Protein AF-A0A6I8V9C7-F1 (afdb_monomer_lite)

Radius of gyration: 39.11 Å; chains: 1; bounding box: 125×96×39 Å

InterPro domains:
  IPR031934 Protein of unknown function DUF4769 [PF15992] (53-134)

Secondary structure (DSSP, 8-state):
---------------------------------------S-TTSS-HHHHHHHHTT-HHHHTTTT-SSPPPHHHHHHHHHHHHHHHHHTT----HHHHHHHHHHHHHH-TT--GGGTEETTEEHHHHHHHHHHHHHHHHHHHHHHHHT------------------------PPPP-----

Sequence (181 aa):
MPMGCRPIQAHTPSFAPSSVFGAIMAAPSSNHYSAVSEVNQPFATNTAAVILREVGATAVLKRVGRPEPLTPNLRRIAINTIADYFVMKKIPLSISKSRNLDRELLSLFPGDQESNYKVSDRSRMYVRYNNRKRLEKHHANVRRKLIWTPTTNEPFSPKTSVASWSQTLPVEFDDVPDNME

Structure (mmCIF, N/CA/C/O backbone):
data_AF-A0A6I8V9C7-F1
#
_entry.id   AF-A0A6I8V9C7-F1
#
loop_
_atom_site.group_PDB
_atom_site.id
_atom_site.type_symbol
_atom_site.label_atom_id
_atom_site.label_alt_id
_atom_site.label_comp_id
_atom_site.label_asym_id
_atom_site.label_entity_id
_atom_site.label_seq_id
_atom_site.pdbx_PDB_ins_code
_atom_site.Cartn_x
_atom_site.Cartn_y
_atom_site.Cartn_z
_atom_site.occupancy
_atom_site.B_iso_or_equiv
_atom_site.auth_seq_id
_atom_site.auth_comp_id
_atom_site.auth_asym_id
_atom_site.auth_atom_id
_atom_site.pdbx_PDB_model_num
ATOM 1 N N . MET A 1 1 ? -69.691 38.210 -19.549 1.00 31.86 1 MET A N 1
ATOM 2 C CA . MET A 1 1 ? -70.982 37.578 -19.197 1.00 31.86 1 MET A CA 1
ATOM 3 C C . MET A 1 1 ? -71.154 36.297 -20.016 1.00 31.86 1 MET A C 1
ATOM 5 O O . MET A 1 1 ? -70.495 36.192 -21.042 1.00 31.86 1 MET A O 1
ATOM 9 N N . PRO A 1 2 ? -71.884 35.302 -19.487 1.00 53.59 2 PRO A N 1
ATOM 10 C CA . PRO A 1 2 ? -71.517 33.877 -19.460 1.00 53.59 2 PRO A CA 1
ATOM 11 C C . PRO A 1 2 ? -72.316 33.014 -20.449 1.00 53.59 2 PRO A C 1
ATOM 13 O O . PRO A 1 2 ? -73.344 33.473 -20.914 1.00 53.59 2 PRO A O 1
ATOM 16 N N . MET A 1 3 ? -71.888 31.766 -20.677 1.00 47.00 3 MET A N 1
ATOM 17 C CA . MET A 1 3 ? -72.694 30.544 -20.915 1.00 47.00 3 MET A CA 1
ATOM 18 C C . MET A 1 3 ? -71.697 29.364 -20.858 1.00 47.00 3 MET A C 1
ATOM 20 O O . MET A 1 3 ? -70.638 29.464 -21.459 1.00 47.00 3 MET A O 1
ATOM 24 N N . GLY A 1 4 ? -71.853 28.231 -20.176 1.00 47.47 4 GLY A N 1
ATOM 25 C CA . GLY A 1 4 ? -72.977 27.614 -19.485 1.00 47.47 4 GLY A CA 1
ATOM 26 C C . GLY A 1 4 ? -72.893 26.092 -19.712 1.00 47.47 4 GLY A C 1
ATOM 27 O O . GLY A 1 4 ? -72.973 25.669 -20.853 1.00 47.47 4 GLY A O 1
ATOM 28 N N . CYS A 1 5 ? -72.666 25.328 -18.628 1.00 43.72 5 CYS A N 1
ATOM 29 C CA . CYS A 1 5 ? -73.264 24.028 -18.231 1.00 43.72 5 CYS A CA 1
ATOM 30 C C . CYS A 1 5 ? -73.637 22.964 -19.300 1.00 43.72 5 CYS A C 1
ATOM 32 O O . CYS A 1 5 ? -74.269 23.301 -20.283 1.00 43.72 5 CYS A O 1
ATOM 34 N N . ARG A 1 6 ? -73.527 21.630 -19.148 1.00 57.75 6 ARG A N 1
ATOM 35 C CA . ARG A 1 6 ? -73.111 20.621 -18.135 1.00 57.75 6 ARG A CA 1
ATOM 36 C C . ARG A 1 6 ? -73.120 19.228 -18.886 1.00 57.75 6 ARG A C 1
ATOM 38 O O . ARG A 1 6 ? -72.687 19.227 -20.029 1.00 57.75 6 ARG A O 1
ATOM 45 N N . PRO A 1 7 ? -73.541 18.055 -18.339 1.00 53.19 7 PRO A N 1
ATOM 46 C CA . PRO A 1 7 ? -72.697 16.856 -18.201 1.00 53.19 7 PRO A CA 1
ATOM 47 C C . PRO A 1 7 ? -73.223 15.630 -18.987 1.00 53.19 7 PRO A C 1
ATOM 49 O O . PRO A 1 7 ? -74.371 15.626 -19.416 1.00 53.19 7 PRO A O 1
ATOM 52 N N . ILE A 1 8 ? -72.463 14.532 -19.095 1.00 51.50 8 ILE A N 1
ATOM 53 C CA . ILE A 1 8 ? -73.050 13.219 -19.437 1.00 51.50 8 ILE A CA 1
ATOM 54 C C . ILE A 1 8 ? -72.432 12.117 -18.568 1.00 51.50 8 ILE A C 1
ATOM 56 O O . ILE A 1 8 ? -71.214 12.005 -18.438 1.00 51.50 8 ILE A O 1
ATOM 60 N N . GLN A 1 9 ? -73.323 11.351 -17.939 1.00 48.78 9 GLN A N 1
ATOM 61 C CA . GLN A 1 9 ? -73.077 10.165 -17.124 1.00 48.78 9 GLN A CA 1
ATOM 62 C C . GLN A 1 9 ? -72.961 8.890 -17.975 1.00 48.78 9 GLN A C 1
ATOM 64 O O . GLN A 1 9 ? -73.611 8.784 -19.006 1.00 48.78 9 GLN A O 1
ATOM 69 N N . ALA A 1 10 ? -72.198 7.941 -17.416 1.00 46.06 10 ALA A N 1
ATOM 70 C CA . ALA A 1 10 ? -72.374 6.481 -17.360 1.00 46.06 10 ALA A CA 1
ATOM 71 C C . ALA A 1 10 ? -72.671 5.681 -18.646 1.00 46.06 10 ALA A C 1
ATOM 73 O O . ALA A 1 10 ? -73.576 5.988 -19.399 1.00 46.06 10 ALA A O 1
ATOM 74 N N . HIS A 1 11 ? -71.980 4.551 -18.823 1.00 45.03 11 HIS A N 1
ATOM 75 C CA . HIS A 1 11 ? -72.537 3.214 -18.564 1.00 45.03 11 HIS A CA 1
ATOM 76 C C . HIS A 1 11 ? -71.443 2.143 -18.729 1.00 45.03 11 HIS A C 1
ATOM 78 O O . HIS A 1 11 ? -70.599 2.199 -19.619 1.00 45.03 11 HIS A O 1
ATOM 84 N N . THR A 1 12 ? -71.450 1.190 -17.805 1.00 57.97 12 THR A N 1
ATOM 85 C CA . THR A 1 12 ? -70.612 -0.011 -17.748 1.00 57.97 12 THR A CA 1
ATOM 86 C C . THR A 1 12 ? -70.994 -1.023 -18.833 1.00 57.97 12 THR A C 1
ATOM 88 O O . THR A 1 12 ? -72.150 -1.073 -19.250 1.00 57.97 12 THR A O 1
ATOM 91 N N . PRO A 1 13 ? -70.070 -1.930 -19.189 1.00 55.28 13 PRO A N 1
ATOM 92 C CA . PRO A 1 13 ? -70.481 -3.306 -19.431 1.00 55.28 13 PRO A CA 1
ATOM 93 C C . PRO A 1 13 ? -69.818 -4.290 -18.461 1.00 55.28 13 PRO A C 1
ATOM 95 O O . PRO A 1 13 ? -68.608 -4.313 -18.246 1.00 55.28 13 PRO A O 1
ATOM 98 N N . SER A 1 14 ? -70.701 -5.100 -17.885 1.00 49.12 14 SER A N 1
ATOM 99 C CA . SER A 1 14 ? -70.480 -6.345 -17.159 1.00 49.12 14 SER A CA 1
ATOM 100 C C . SER A 1 14 ? -69.738 -7.370 -18.014 1.00 49.12 14 SER A C 1
ATOM 102 O O . SER A 1 14 ? -70.184 -7.632 -19.123 1.00 49.12 14 SER A O 1
ATOM 104 N N . PHE A 1 15 ? -68.696 -8.004 -17.468 1.00 45.84 15 PHE A N 1
ATOM 105 C CA . PHE A 1 15 ? -68.337 -9.388 -17.793 1.00 45.84 15 PHE A CA 1
ATOM 106 C C . PHE A 1 15 ? -67.716 -10.054 -16.559 1.00 45.84 15 PHE A C 1
ATOM 108 O O . PHE A 1 15 ? -66.637 -9.690 -16.096 1.00 45.84 15 PHE A O 1
ATOM 115 N N . ALA A 1 16 ? -68.454 -11.020 -16.015 1.00 45.38 16 ALA A N 1
ATOM 116 C CA . ALA A 1 16 ? -67.995 -12.003 -15.039 1.00 45.38 16 ALA A CA 1
ATOM 117 C C . ALA A 1 16 ? -67.483 -13.265 -15.788 1.00 45.38 16 ALA A C 1
ATOM 119 O O . ALA A 1 16 ? -67.664 -13.365 -17.003 1.00 45.38 16 ALA A O 1
ATOM 120 N N . PRO A 1 17 ? -66.805 -14.206 -15.107 1.00 51.91 17 PRO A N 1
ATOM 121 C CA . PRO A 1 17 ? -65.580 -14.824 -15.608 1.00 51.91 17 PRO A CA 1
ATOM 122 C C . PRO A 1 17 ? -65.782 -16.231 -16.191 1.00 51.91 17 PRO A C 1
ATOM 124 O O . PRO A 1 17 ? -66.640 -16.986 -15.741 1.00 51.91 17 PRO A O 1
ATOM 127 N N . SER A 1 18 ? -64.899 -16.644 -17.102 1.00 47.59 18 SER A N 1
ATOM 128 C CA . SER A 1 18 ? -64.661 -18.064 -17.384 1.00 47.59 18 SER A CA 1
ATOM 129 C C . SER A 1 18 ? -63.194 -18.398 -17.134 1.00 47.59 18 SER A C 1
ATOM 131 O O . SER A 1 18 ? -62.297 -17.985 -17.867 1.00 47.59 18 SER A O 1
ATOM 133 N N . SER A 1 19 ? -62.998 -19.138 -16.049 1.00 45.62 19 SER A N 1
ATOM 134 C CA . SER A 1 19 ? -61.772 -19.807 -15.633 1.00 45.62 19 SER A CA 1
ATOM 135 C C . SER A 1 19 ? -61.233 -20.728 -16.729 1.00 45.62 19 SER A C 1
ATOM 137 O O . SER A 1 19 ? -61.949 -21.614 -17.192 1.00 45.62 19 SER A O 1
ATOM 139 N N . VAL A 1 20 ? -59.953 -20.575 -17.070 1.00 54.88 20 VAL A N 1
ATOM 140 C CA . VAL A 1 20 ? -59.114 -21.695 -17.503 1.00 54.88 20 VAL A CA 1
ATOM 141 C C . VAL A 1 20 ? -57.819 -21.619 -16.704 1.00 54.88 20 VAL A C 1
ATOM 143 O O . VAL A 1 20 ? -57.095 -20.626 -16.726 1.00 54.88 20 VAL A O 1
ATOM 146 N N . PHE A 1 21 ? -57.601 -22.679 -15.936 1.00 42.41 21 PHE A N 1
ATOM 147 C CA . PHE A 1 21 ? -56.463 -22.936 -15.069 1.00 42.41 21 PHE A CA 1
ATOM 148 C C . PHE A 1 21 ? -55.116 -22.742 -15.779 1.00 42.41 21 PHE A C 1
ATOM 150 O O . PHE A 1 21 ? -54.827 -23.389 -16.781 1.00 42.41 21 PHE A O 1
ATOM 157 N N . GLY A 1 22 ? -54.258 -21.926 -15.172 1.00 43.38 22 GLY A N 1
ATOM 158 C CA . GLY A 1 22 ? -52.835 -21.821 -15.473 1.00 43.38 22 GLY A CA 1
ATOM 159 C C . GLY A 1 22 ? -52.122 -21.267 -14.246 1.00 43.38 22 GLY A C 1
ATOM 160 O O . GLY A 1 22 ? -52.000 -20.059 -14.080 1.00 43.38 22 GLY A O 1
ATOM 161 N N . ALA A 1 23 ? -51.741 -22.157 -13.333 1.00 48.50 23 ALA A N 1
ATOM 162 C CA . ALA A 1 23 ? -51.064 -21.817 -12.092 1.00 48.50 23 ALA A CA 1
ATOM 163 C C . ALA A 1 23 ? -49.656 -21.268 -12.368 1.00 48.50 23 ALA A C 1
ATOM 165 O O . ALA A 1 23 ? -48.784 -22.001 -12.828 1.00 48.50 23 ALA A O 1
ATOM 166 N N . ILE A 1 24 ? -49.412 -20.006 -12.015 1.00 49.78 24 I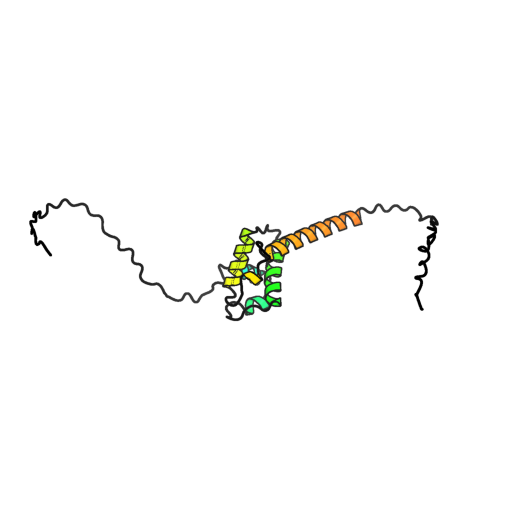LE A N 1
ATOM 167 C CA . ILE A 1 24 ? -48.068 -19.508 -11.713 1.00 49.78 24 ILE A CA 1
ATOM 168 C C . ILE A 1 24 ? -48.175 -18.822 -10.356 1.00 49.78 24 ILE A C 1
ATOM 170 O O . ILE A 1 24 ? -48.728 -17.733 -10.221 1.00 49.78 24 ILE A O 1
ATOM 174 N N . MET A 1 25 ? -47.719 -19.539 -9.333 1.00 48.81 25 MET A N 1
ATOM 175 C CA . MET A 1 25 ? -47.640 -19.056 -7.962 1.00 48.81 25 MET A CA 1
ATOM 176 C C . MET A 1 25 ? -46.797 -17.781 -7.919 1.00 48.81 25 MET A C 1
ATOM 178 O O . MET A 1 25 ? -45.643 -17.764 -8.347 1.00 48.81 25 MET A O 1
ATOM 182 N N . ALA A 1 26 ? -47.398 -16.717 -7.395 1.00 43.00 26 ALA A N 1
ATOM 183 C CA . ALA A 1 26 ? -46.711 -15.492 -7.043 1.00 43.00 26 ALA A CA 1
ATOM 184 C C . ALA A 1 26 ? -45.674 -15.788 -5.951 1.00 43.00 26 ALA A C 1
ATOM 186 O O . ALA A 1 26 ? -46.020 -16.274 -4.875 1.00 43.00 26 ALA A O 1
ATOM 187 N N . ALA A 1 27 ? -44.411 -15.463 -6.214 1.00 53.22 27 ALA A N 1
ATOM 188 C CA . ALA A 1 27 ? -43.410 -15.314 -5.171 1.00 53.22 27 ALA A CA 1
ATOM 189 C C . ALA A 1 27 ? -43.387 -13.837 -4.738 1.00 53.22 27 ALA A C 1
ATOM 191 O O . ALA A 1 27 ? -42.918 -12.992 -5.504 1.00 53.22 27 ALA A O 1
ATOM 192 N N . PRO A 1 28 ? -43.870 -13.479 -3.535 1.00 49.28 28 PRO A N 1
ATOM 193 C CA . PRO A 1 28 ? -43.505 -12.210 -2.933 1.00 49.28 28 PRO A CA 1
ATOM 194 C C . PRO A 1 28 ? -42.036 -12.306 -2.507 1.00 49.28 28 PRO A C 1
ATOM 196 O O . PRO A 1 28 ? -41.684 -13.051 -1.593 1.00 49.28 28 PRO A O 1
ATOM 199 N N . SER A 1 29 ? -41.163 -11.568 -3.196 1.00 44.78 29 SER A N 1
ATOM 200 C CA . SER A 1 29 ? -39.774 -11.370 -2.776 1.00 44.78 29 SER A CA 1
ATOM 201 C C . SER A 1 29 ? -39.764 -10.598 -1.457 1.00 44.78 29 SER A C 1
ATOM 203 O O . SER A 1 29 ? -39.764 -9.368 -1.426 1.00 44.78 29 SER A O 1
ATOM 205 N N . SER A 1 30 ? -39.793 -11.359 -0.368 1.00 43.78 30 SER A N 1
ATOM 206 C CA . SER A 1 30 ? -39.606 -10.934 1.012 1.00 43.78 30 SER A CA 1
ATOM 207 C C . SER A 1 30 ? -38.276 -10.197 1.174 1.00 43.78 30 SER A C 1
ATOM 209 O O . SER A 1 30 ? -37.231 -10.827 1.307 1.00 43.78 30 SER A O 1
ATOM 211 N N . ASN A 1 31 ? -38.321 -8.868 1.233 1.00 51.09 31 ASN A N 1
ATOM 212 C CA . ASN A 1 31 ? -37.230 -8.057 1.767 1.00 51.09 31 ASN A CA 1
ATOM 213 C C . ASN A 1 31 ? -37.675 -7.432 3.094 1.00 51.09 31 ASN A C 1
ATOM 215 O O . ASN A 1 31 ? -37.931 -6.234 3.180 1.00 51.09 31 ASN A O 1
ATOM 219 N N . HIS A 1 32 ? -37.755 -8.261 4.136 1.00 44.31 32 HIS A N 1
ATOM 220 C CA . HIS A 1 32 ? -37.751 -7.808 5.523 1.00 44.31 32 HIS A CA 1
ATOM 221 C C . HIS A 1 32 ? -36.527 -8.389 6.244 1.00 44.31 32 HIS A C 1
ATOM 223 O O . HIS A 1 32 ? -36.430 -9.589 6.457 1.00 44.31 32 HIS A O 1
ATOM 229 N N . TYR A 1 33 ? -35.609 -7.475 6.572 1.00 43.34 33 TYR A N 1
ATOM 230 C CA . TYR A 1 33 ? -34.641 -7.466 7.674 1.00 43.34 33 TYR A CA 1
ATOM 231 C C . TYR A 1 33 ? -33.872 -8.752 8.027 1.00 43.34 33 TYR A C 1
ATOM 233 O O . TYR A 1 33 ? -34.382 -9.635 8.702 1.00 43.34 33 TYR A O 1
ATOM 241 N N . SER A 1 34 ? -32.557 -8.705 7.790 1.00 41.25 34 SER A N 1
ATOM 242 C CA . SER A 1 34 ? -31.572 -9.237 8.741 1.00 41.25 34 SER A CA 1
ATOM 243 C C . SER A 1 34 ? -30.613 -8.119 9.140 1.00 41.25 34 SER A C 1
ATOM 245 O O . SER A 1 34 ? -29.523 -7.968 8.598 1.00 41.25 34 SER A O 1
ATOM 247 N N . ALA A 1 35 ? -31.054 -7.305 10.099 1.00 48.00 35 ALA A N 1
ATOM 248 C CA . ALA A 1 35 ? -30.148 -6.707 11.065 1.00 48.00 35 ALA A CA 1
ATOM 249 C C . ALA A 1 35 ? -29.981 -7.740 12.185 1.00 48.00 35 ALA A C 1
ATOM 251 O O . ALA A 1 35 ? -30.740 -7.747 13.149 1.00 48.00 35 ALA A O 1
ATOM 252 N N . VAL A 1 36 ? -29.022 -8.649 12.018 1.00 40.06 36 VAL A N 1
ATOM 253 C CA . VAL A 1 36 ? -28.511 -9.474 13.112 1.00 40.06 36 VAL A CA 1
ATOM 254 C C . VAL A 1 36 ? -26.997 -9.434 13.018 1.00 40.06 36 VAL A C 1
ATOM 256 O O . VAL A 1 36 ? -26.393 -9.795 12.014 1.00 40.06 36 VAL A O 1
ATOM 259 N N . SER A 1 37 ? -26.422 -8.885 14.074 1.00 50.22 37 SER A N 1
ATOM 260 C CA . SER A 1 37 ? -25.014 -8.676 14.338 1.00 50.22 37 SER A CA 1
ATOM 261 C C . SER A 1 37 ? -24.139 -9.882 13.986 1.00 50.22 37 SER A C 1
ATOM 263 O O . SER A 1 37 ? -24.078 -10.840 14.750 1.00 50.22 37 SER A O 1
ATOM 265 N N . GLU A 1 38 ? -23.339 -9.781 12.924 1.00 39.44 38 GLU A N 1
ATOM 266 C CA . GLU A 1 38 ? -22.064 -10.503 12.863 1.00 39.44 38 GLU A CA 1
ATOM 267 C C . GLU A 1 38 ? -20.972 -9.638 13.491 1.00 39.44 38 GLU A C 1
ATOM 269 O O . GLU A 1 38 ? -20.096 -9.049 12.857 1.00 39.44 38 GLU A O 1
ATOM 274 N N . VAL A 1 39 ? -21.022 -9.590 14.819 1.00 47.84 39 VAL A N 1
ATOM 275 C CA . VAL A 1 39 ? -19.817 -9.448 15.628 1.00 47.84 39 VAL A CA 1
ATOM 276 C C . VAL A 1 39 ? -19.056 -10.764 15.464 1.00 47.84 39 VAL A C 1
ATOM 278 O O . VAL A 1 39 ? -19.267 -11.675 16.250 1.00 47.84 39 VAL A O 1
ATOM 281 N N . ASN A 1 40 ? -18.257 -10.896 14.395 1.00 42.94 40 ASN A N 1
ATOM 282 C CA . ASN A 1 40 ? -17.066 -11.757 14.325 1.00 42.94 40 ASN A CA 1
ATOM 283 C C . ASN A 1 40 ? -16.243 -11.515 13.036 1.00 42.94 40 ASN A C 1
ATOM 285 O O . ASN A 1 40 ? -16.325 -12.226 12.046 1.00 42.94 40 ASN A O 1
ATOM 289 N N . GLN A 1 41 ? -15.362 -10.514 13.146 1.00 46.75 41 GLN A N 1
ATOM 290 C CA . GLN A 1 41 ? -14.130 -10.264 12.379 1.00 46.75 41 GLN A CA 1
ATOM 291 C C . GLN A 1 41 ? -14.221 -9.826 10.897 1.00 46.75 41 GLN A C 1
ATOM 293 O O . GLN A 1 41 ? -14.002 -10.639 10.000 1.00 46.75 41 GLN A O 1
ATOM 298 N N . PRO A 1 42 ? -14.214 -8.502 10.617 1.00 51.06 42 PRO A N 1
ATOM 299 C CA . PRO A 1 42 ? -13.808 -7.947 9.309 1.00 51.06 42 PRO A CA 1
ATOM 300 C C . PRO A 1 42 ? -12.322 -8.199 8.946 1.00 51.06 42 PRO A C 1
ATOM 302 O O . PRO A 1 42 ? -11.794 -7.628 7.995 1.00 51.06 42 PRO A O 1
ATOM 305 N N . PHE A 1 43 ? -11.607 -9.025 9.716 1.00 50.62 43 PHE A N 1
ATOM 306 C CA . PHE A 1 43 ? -10.169 -9.249 9.578 1.00 50.62 43 PHE A CA 1
ATOM 307 C C . PHE A 1 43 ? -9.801 -10.423 8.670 1.00 50.62 43 PHE A C 1
ATOM 309 O O . PHE A 1 43 ? -8.692 -10.424 8.143 1.00 50.62 43 PHE A O 1
ATOM 316 N N . ALA A 1 44 ? -10.677 -11.420 8.509 1.00 54.53 44 ALA A N 1
ATOM 317 C CA . ALA A 1 44 ? -10.338 -12.642 7.773 1.00 54.53 44 ALA A CA 1
ATOM 318 C C . ALA A 1 44 ? -10.373 -12.448 6.246 1.00 54.53 44 ALA A C 1
ATOM 320 O O . ALA A 1 44 ? -9.599 -13.071 5.526 1.00 54.53 44 ALA A O 1
ATOM 321 N N . THR A 1 45 ? -11.228 -11.552 5.750 1.00 73.00 45 THR A N 1
ATOM 322 C CA . THR A 1 45 ? -11.395 -11.251 4.316 1.00 73.00 45 THR A CA 1
ATOM 323 C C . THR A 1 45 ? -10.626 -10.016 3.846 1.00 73.00 45 THR A C 1
ATOM 325 O O . THR A 1 45 ? -10.436 -9.831 2.645 1.00 73.00 45 THR A O 1
ATOM 328 N N . ASN A 1 46 ? -10.157 -9.167 4.763 1.00 88.75 46 ASN A N 1
ATOM 329 C CA . ASN A 1 46 ? -9.422 -7.954 4.420 1.00 88.75 46 ASN A CA 1
ATOM 330 C C . ASN A 1 46 ? -7.948 -8.287 4.126 1.00 88.75 46 ASN A C 1
ATOM 332 O O . ASN A 1 46 ? -7.171 -8.610 5.027 1.00 88.75 46 ASN A O 1
ATOM 336 N N . THR A 1 47 ? -7.551 -8.189 2.855 1.00 92.62 47 THR A N 1
ATOM 337 C CA . THR A 1 47 ? -6.193 -8.512 2.393 1.00 92.62 47 THR A CA 1
ATOM 338 C C . THR A 1 47 ? -5.162 -7.614 3.077 1.00 92.62 47 THR A C 1
ATOM 340 O O . THR A 1 47 ? -4.105 -8.092 3.487 1.00 92.62 47 THR A O 1
ATOM 343 N N . ALA A 1 48 ? -5.458 -6.321 3.242 1.00 93.50 48 ALA A N 1
ATOM 344 C CA . ALA A 1 48 ? -4.563 -5.396 3.933 1.00 93.50 48 ALA A CA 1
ATOM 345 C C . ALA A 1 48 ? -4.332 -5.812 5.397 1.00 93.50 48 ALA A C 1
ATOM 347 O O . ALA A 1 48 ? -3.191 -5.807 5.860 1.00 93.50 48 ALA A O 1
ATOM 348 N N . ALA A 1 49 ? -5.374 -6.242 6.113 1.00 92.94 49 ALA A N 1
ATOM 349 C CA . ALA A 1 49 ? -5.248 -6.745 7.481 1.00 92.94 49 ALA A CA 1
ATOM 350 C C . ALA A 1 49 ? -4.416 -8.034 7.555 1.00 92.94 49 ALA A C 1
ATOM 352 O O . ALA A 1 49 ? -3.579 -8.164 8.452 1.00 92.94 49 ALA A O 1
ATOM 353 N N . VAL A 1 50 ? -4.613 -8.960 6.610 1.00 93.94 50 VAL A N 1
ATOM 354 C CA . VAL A 1 50 ? -3.832 -10.204 6.513 1.00 93.94 50 VAL A CA 1
ATOM 355 C C . VAL A 1 50 ? -2.352 -9.896 6.296 1.00 93.94 50 VAL A C 1
ATOM 357 O O . VAL A 1 50 ? -1.515 -10.395 7.044 1.00 93.94 50 VAL A O 1
ATOM 360 N N . ILE A 1 51 ? -2.022 -9.005 5.356 1.00 95.19 51 ILE A N 1
ATOM 361 C CA . ILE A 1 51 ? -0.634 -8.593 5.096 1.00 95.19 51 ILE A CA 1
ATOM 362 C C . ILE A 1 51 ? -0.020 -7.933 6.338 1.00 95.19 51 ILE A C 1
ATOM 364 O O . ILE A 1 51 ? 1.101 -8.257 6.727 1.00 95.19 51 ILE A O 1
ATOM 368 N N . LEU A 1 52 ? -0.746 -7.025 6.998 1.00 94.62 52 LEU A N 1
ATOM 369 C CA . LEU A 1 52 ? -0.257 -6.356 8.208 1.00 94.62 52 LEU A CA 1
ATOM 370 C C . LEU A 1 52 ? 0.001 -7.345 9.356 1.00 94.62 52 LEU A C 1
ATOM 372 O O . LEU A 1 52 ? 0.933 -7.132 10.134 1.00 94.62 52 LEU A O 1
ATOM 376 N N . ARG A 1 53 ? -0.788 -8.423 9.459 1.00 93.62 53 ARG A N 1
ATOM 377 C CA . ARG A 1 53 ? -0.555 -9.525 10.407 1.00 93.62 53 ARG A CA 1
ATOM 378 C C . ARG A 1 53 ? 0.656 -10.362 10.019 1.00 93.62 53 ARG A C 1
ATOM 380 O O . ARG A 1 53 ? 1.493 -10.598 10.881 1.00 93.62 53 ARG A O 1
ATOM 387 N N . GLU A 1 54 ? 0.781 -10.747 8.749 1.00 93.94 54 GLU A N 1
ATOM 388 C CA . GLU A 1 54 ? 1.907 -11.552 8.253 1.00 93.94 54 GLU A CA 1
ATOM 389 C C . GLU A 1 54 ? 3.250 -10.846 8.485 1.00 93.94 54 GLU A C 1
ATOM 391 O O . GLU A 1 54 ? 4.214 -11.468 8.921 1.00 93.94 54 GLU A O 1
ATOM 396 N N . VAL A 1 55 ? 3.309 -9.532 8.254 1.00 93.19 55 VAL A N 1
ATOM 397 C CA . VAL A 1 55 ? 4.536 -8.741 8.456 1.00 93.19 55 VAL A CA 1
ATOM 398 C C . VAL A 1 55 ? 4.752 -8.351 9.929 1.00 93.19 55 VAL A C 1
ATOM 400 O O . VAL A 1 55 ? 5.812 -7.848 10.292 1.00 93.19 55 VAL A O 1
ATOM 403 N N . GLY A 1 56 ? 3.772 -8.578 10.808 1.00 91.62 56 GLY A N 1
ATOM 404 C CA . GLY A 1 56 ? 3.898 -8.270 12.234 1.00 91.62 56 GLY A CA 1
ATOM 405 C C . GLY A 1 56 ? 3.801 -6.776 12.567 1.00 91.62 56 GLY A C 1
ATOM 406 O O . GLY A 1 56 ? 4.427 -6.308 13.519 1.00 91.62 56 GLY A O 1
ATOM 407 N N . ALA A 1 57 ? 2.995 -6.004 11.831 1.00 93.12 57 ALA A N 1
ATOM 408 C CA . ALA A 1 57 ? 2.764 -4.574 12.072 1.00 93.12 57 ALA A CA 1
ATOM 409 C C . ALA A 1 57 ? 1.839 -4.320 13.285 1.00 93.12 57 ALA A C 1
ATOM 411 O O . ALA A 1 57 ? 0.787 -3.682 13.185 1.00 93.12 57 ALA A O 1
ATOM 412 N N . THR A 1 58 ? 2.235 -4.817 14.459 1.00 92.31 58 THR A N 1
ATOM 413 C CA . THR A 1 58 ? 1.420 -4.840 15.687 1.00 92.31 58 THR A CA 1
ATOM 414 C C . THR A 1 58 ? 0.944 -3.455 16.127 1.00 92.31 58 THR A C 1
ATOM 416 O O . THR A 1 58 ? -0.193 -3.311 16.573 1.00 92.31 58 THR A O 1
ATOM 419 N N . ALA A 1 59 ? 1.766 -2.416 15.958 1.00 91.75 59 ALA A N 1
ATOM 420 C CA . ALA A 1 59 ? 1.406 -1.040 16.305 1.00 91.75 59 ALA A CA 1
ATOM 421 C C . ALA A 1 59 ? 0.217 -0.504 15.484 1.00 91.75 59 ALA A C 1
ATOM 423 O O . ALA A 1 59 ? -0.630 0.209 16.019 1.00 91.75 59 ALA A O 1
ATOM 424 N N . VAL A 1 60 ? 0.132 -0.878 14.203 1.00 92.94 60 VAL A N 1
ATOM 425 C CA . VAL A 1 60 ? -0.982 -0.522 13.312 1.00 92.94 60 VAL A CA 1
ATOM 426 C C . VAL A 1 60 ? -2.211 -1.366 13.655 1.00 92.94 60 VAL A C 1
ATOM 428 O O . VAL A 1 60 ? -3.307 -0.833 13.811 1.00 92.94 60 VAL A O 1
ATOM 431 N N . LEU A 1 61 ? -2.017 -2.671 13.864 1.00 92.81 61 LEU A N 1
ATOM 432 C CA . LEU A 1 61 ? -3.095 -3.611 14.188 1.00 92.81 61 LEU A CA 1
ATOM 433 C C . LEU A 1 61 ? -3.821 -3.272 15.500 1.00 92.81 61 LEU A C 1
ATOM 435 O O . LEU A 1 61 ? -5.039 -3.404 15.570 1.00 92.81 61 LEU A O 1
ATOM 439 N N . LYS A 1 62 ? -3.112 -2.756 16.514 1.00 92.31 62 LYS A N 1
ATOM 440 C CA . LYS A 1 62 ? -3.701 -2.299 17.793 1.00 92.31 62 LYS A CA 1
ATOM 441 C C . LYS A 1 62 ? -4.726 -1.166 17.646 1.00 92.31 62 LYS A C 1
ATOM 443 O O . LYS A 1 62 ? -5.492 -0.907 18.579 1.00 92.31 62 LYS A O 1
ATOM 448 N N . ARG A 1 63 ? -4.706 -0.445 16.522 1.00 91.38 63 ARG A N 1
ATOM 449 C CA . ARG A 1 63 ? -5.603 0.685 16.246 1.00 91.38 63 ARG A CA 1
ATOM 450 C C . ARG A 1 63 ? -6.796 0.299 15.371 1.00 91.38 63 ARG A C 1
ATOM 452 O O . ARG A 1 63 ? -7.660 1.143 15.162 1.00 91.38 63 ARG A O 1
ATOM 459 N N . VAL A 1 64 ? -6.862 -0.936 14.874 1.00 90.50 64 VAL A N 1
ATOM 460 C CA . VAL A 1 64 ? -7.960 -1.364 13.997 1.00 90.50 64 VAL A CA 1
ATOM 461 C C . VAL A 1 64 ? -9.289 -1.323 14.751 1.00 90.50 64 VAL A C 1
ATOM 463 O O . VAL A 1 64 ? -9.359 -1.727 15.910 1.00 90.50 64 VAL A O 1
ATOM 466 N N . GLY A 1 65 ? -10.329 -0.812 14.089 1.00 84.81 65 GLY A N 1
ATOM 467 C CA . GLY A 1 65 ? -11.677 -0.687 14.647 1.00 84.81 65 GLY A CA 1
ATOM 468 C C . GLY A 1 65 ? -11.860 0.472 15.630 1.00 84.81 65 GLY A C 1
ATOM 469 O O . GLY A 1 65 ? -12.965 0.674 16.126 1.00 84.81 65 GLY A O 1
ATOM 470 N N . ARG A 1 66 ? -10.812 1.257 15.916 1.00 88.00 66 ARG A N 1
ATOM 471 C CA . ARG A 1 66 ? -10.958 2.472 16.725 1.00 88.00 66 ARG A CA 1
ATOM 472 C C . ARG A 1 66 ? -11.550 3.608 15.881 1.00 88.00 66 ARG A C 1
ATOM 474 O O . ARG A 1 66 ? -11.217 3.713 14.702 1.00 88.00 66 ARG A O 1
ATOM 481 N N . PRO A 1 67 ? -12.372 4.486 16.482 1.00 85.38 67 PRO A N 1
ATOM 482 C CA . PRO A 1 67 ? -12.949 5.630 15.775 1.00 85.38 67 PRO A CA 1
ATOM 483 C C . PRO A 1 67 ? -11.911 6.718 15.464 1.00 85.38 67 PRO A C 1
ATOM 485 O O . PRO A 1 67 ? -12.115 7.528 14.566 1.00 85.38 67 PRO A O 1
ATOM 488 N N . GLU A 1 68 ? -10.789 6.745 16.190 1.00 89.19 68 GLU A N 1
ATOM 489 C CA . GLU A 1 68 ? -9.720 7.718 15.967 1.00 89.19 68 GLU A CA 1
ATOM 490 C C . GLU A 1 68 ? -8.974 7.462 14.6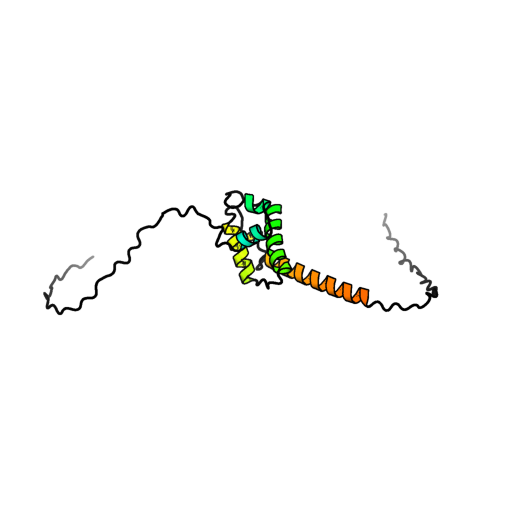44 1.00 89.19 68 GLU A C 1
ATOM 492 O O . GLU A 1 68 ? -8.607 6.314 14.363 1.00 89.19 68 GLU A O 1
ATOM 497 N N . PRO A 1 69 ? -8.654 8.515 13.866 1.00 90.06 69 PRO A N 1
ATOM 498 C CA . PRO A 1 69 ? -7.791 8.384 12.696 1.00 90.06 69 PRO A CA 1
ATOM 499 C C . PRO A 1 69 ? -6.398 7.876 13.080 1.00 90.06 69 PRO A C 1
ATOM 501 O O . PRO A 1 69 ? -5.896 8.122 14.185 1.00 90.06 69 PRO A O 1
ATOM 504 N N . LEU A 1 70 ? -5.704 7.228 12.137 1.00 91.50 70 LEU A N 1
ATOM 505 C CA . LEU A 1 70 ? -4.294 6.920 12.355 1.00 91.50 70 LEU A CA 1
ATOM 506 C C . LEU A 1 70 ? -3.485 8.202 12.446 1.00 91.50 70 LEU A C 1
ATOM 508 O O . LEU A 1 70 ? -3.664 9.161 11.692 1.00 91.50 70 LEU A O 1
ATOM 512 N N . THR A 1 71 ? -2.478 8.155 13.310 1.00 94.38 71 THR A N 1
ATOM 513 C CA . THR A 1 71 ? -1.424 9.157 13.278 1.00 94.38 71 THR A CA 1
ATOM 514 C C . THR A 1 71 ? -0.688 9.080 11.931 1.00 94.38 71 THR A C 1
ATOM 516 O O . THR A 1 71 ? -0.519 7.985 11.376 1.00 94.38 71 THR A O 1
ATOM 519 N N . PRO A 1 72 ? -0.186 10.210 11.395 1.00 94.19 72 PRO A N 1
ATOM 520 C CA . PRO A 1 72 ? 0.533 10.228 10.118 1.00 94.19 72 PRO A CA 1
ATOM 521 C C . PRO A 1 72 ? 1.694 9.224 10.048 1.00 94.19 72 PRO A C 1
ATOM 523 O O . PRO A 1 72 ? 1.967 8.656 8.988 1.00 94.19 72 PRO A O 1
ATOM 526 N N . ASN A 1 73 ? 2.346 8.965 11.187 1.00 94.94 73 ASN A N 1
ATOM 527 C CA . ASN A 1 73 ? 3.425 7.988 11.309 1.00 94.94 73 ASN A CA 1
ATOM 528 C C . ASN A 1 73 ? 2.922 6.547 11.167 1.00 94.94 73 ASN A C 1
ATOM 530 O O . ASN A 1 73 ? 3.470 5.800 10.360 1.00 94.94 73 ASN A O 1
ATOM 534 N N . LEU A 1 74 ? 1.858 6.161 11.880 1.00 94.56 74 LEU A N 1
ATOM 535 C CA . LEU A 1 74 ? 1.279 4.816 11.763 1.00 94.56 74 LEU A CA 1
ATOM 536 C C . LEU A 1 74 ? 0.710 4.566 10.366 1.00 94.56 74 LEU A C 1
ATOM 538 O O . LEU A 1 74 ? 0.886 3.481 9.816 1.00 94.56 74 LEU A O 1
ATOM 542 N N . ARG A 1 75 ? 0.105 5.585 9.751 1.00 95.25 75 ARG A N 1
ATOM 543 C CA . ARG A 1 75 ? -0.372 5.502 8.368 1.00 95.25 75 ARG A CA 1
ATOM 544 C C . ARG A 1 75 ? 0.773 5.277 7.386 1.00 95.25 75 ARG A C 1
ATOM 546 O O . ARG A 1 75 ? 0.687 4.419 6.511 1.00 95.25 75 ARG A O 1
ATOM 553 N N . ARG A 1 76 ? 1.870 6.027 7.545 1.00 95.00 76 ARG A N 1
ATOM 554 C CA . ARG A 1 76 ? 3.090 5.841 6.749 1.00 95.00 76 ARG A CA 1
ATOM 555 C C . ARG A 1 76 ? 3.643 4.428 6.918 1.00 95.00 76 ARG A C 1
ATOM 557 O O . ARG A 1 76 ? 4.041 3.837 5.919 1.00 95.00 76 ARG A O 1
ATOM 564 N N . ILE A 1 77 ? 3.655 3.907 8.147 1.00 95.50 77 ILE A N 1
ATOM 565 C CA . ILE A 1 77 ? 4.063 2.529 8.432 1.00 95.50 77 ILE A CA 1
ATOM 566 C C . ILE A 1 77 ? 3.166 1.569 7.653 1.00 95.50 77 ILE A C 1
ATOM 568 O O . ILE A 1 77 ? 3.691 0.855 6.815 1.00 95.50 77 ILE A O 1
ATOM 572 N N . ALA A 1 78 ? 1.840 1.633 7.807 1.00 95.81 78 ALA A N 1
ATOM 573 C CA . ALA A 1 78 ? 0.908 0.743 7.110 1.00 95.81 78 ALA A CA 1
ATOM 574 C C . ALA A 1 78 ? 1.124 0.721 5.583 1.00 95.81 78 ALA A C 1
ATOM 576 O O . ALA A 1 78 ? 1.283 -0.347 4.991 1.00 95.81 78 ALA A O 1
ATOM 577 N N . ILE A 1 79 ? 1.205 1.902 4.957 1.00 96.00 79 ILE A N 1
ATOM 578 C CA . ILE A 1 79 ? 1.440 2.044 3.510 1.00 96.00 79 ILE A CA 1
ATOM 579 C C . ILE A 1 79 ? 2.780 1.421 3.104 1.00 96.00 79 ILE A C 1
ATOM 581 O O . ILE A 1 79 ? 2.851 0.691 2.115 1.00 96.00 79 ILE A O 1
ATOM 585 N N . ASN A 1 80 ? 3.851 1.724 3.842 1.00 95.69 80 ASN A N 1
ATOM 586 C CA . ASN A 1 80 ? 5.182 1.211 3.534 1.00 95.69 80 ASN A CA 1
ATOM 587 C C . ASN A 1 80 ? 5.250 -0.307 3.732 1.00 95.69 80 ASN A C 1
ATOM 589 O O . ASN A 1 80 ? 5.787 -0.989 2.871 1.00 95.69 80 ASN A O 1
ATOM 593 N N . THR A 1 81 ? 4.678 -0.838 4.815 1.00 96.19 81 THR A N 1
ATOM 594 C CA . THR A 1 81 ? 4.676 -2.272 5.124 1.00 96.19 81 THR A CA 1
ATOM 595 C C . THR A 1 81 ? 3.994 -3.070 4.020 1.00 96.19 81 THR A C 1
ATOM 597 O O . THR A 1 81 ? 4.543 -4.065 3.553 1.00 96.19 81 THR A O 1
ATOM 600 N N . ILE A 1 82 ? 2.829 -2.614 3.551 1.00 96.38 82 ILE A N 1
ATOM 601 C CA . ILE A 1 82 ? 2.123 -3.294 2.464 1.00 96.38 82 ILE A CA 1
ATOM 602 C C . ILE A 1 82 ? 2.905 -3.151 1.154 1.00 96.38 82 ILE A C 1
ATOM 604 O O . ILE A 1 82 ? 3.104 -4.141 0.460 1.00 96.38 82 ILE A O 1
ATOM 608 N N . ALA A 1 83 ? 3.411 -1.963 0.810 1.00 96.06 83 ALA A N 1
ATOM 609 C CA . ALA A 1 83 ? 4.209 -1.798 -0.408 1.00 96.06 83 ALA A CA 1
ATOM 610 C C . ALA A 1 83 ? 5.463 -2.695 -0.409 1.00 96.06 83 ALA A C 1
ATOM 612 O O . ALA A 1 83 ? 5.746 -3.356 -1.411 1.00 96.06 83 ALA A O 1
ATOM 613 N N . ASP A 1 84 ? 6.185 -2.739 0.711 1.00 95.31 84 ASP A N 1
ATOM 614 C CA . ASP A 1 84 ? 7.398 -3.535 0.880 1.00 95.31 84 ASP A CA 1
ATOM 615 C C . ASP A 1 84 ? 7.084 -5.040 0.826 1.00 95.31 84 ASP A C 1
ATOM 617 O O . ASP A 1 84 ? 7.840 -5.782 0.205 1.00 95.31 84 ASP A O 1
ATOM 621 N N . TYR A 1 85 ? 5.930 -5.487 1.341 1.00 96.31 85 TYR A N 1
ATOM 622 C CA . TYR A 1 85 ? 5.462 -6.871 1.201 1.00 96.31 85 TYR A CA 1
ATOM 623 C C . TYR A 1 85 ? 5.407 -7.330 -0.264 1.00 96.31 85 TYR A C 1
ATOM 625 O O . TYR A 1 85 ? 5.976 -8.365 -0.617 1.00 96.31 85 TYR A O 1
ATOM 633 N N . PHE A 1 86 ? 4.787 -6.537 -1.145 1.00 96.19 86 PHE A N 1
ATOM 634 C CA . PHE A 1 86 ? 4.706 -6.864 -2.575 1.00 96.19 86 PHE A CA 1
ATOM 635 C C . PHE A 1 86 ? 6.083 -6.872 -3.250 1.00 96.19 86 PHE A C 1
ATOM 637 O O . PHE A 1 86 ? 6.331 -7.701 -4.126 1.00 96.19 86 PHE A O 1
ATOM 644 N N . VAL A 1 87 ? 6.991 -5.976 -2.847 1.00 94.75 87 VAL A N 1
ATOM 645 C CA . VAL A 1 87 ? 8.370 -5.951 -3.362 1.00 94.75 87 VAL A CA 1
ATOM 646 C C . VAL A 1 87 ? 9.131 -7.202 -2.919 1.00 94.75 87 VAL A C 1
ATOM 648 O O . VAL A 1 87 ? 9.666 -7.915 -3.765 1.00 94.75 87 VAL A O 1
ATOM 651 N N . MET A 1 88 ? 9.125 -7.514 -1.620 1.00 93.88 88 MET A N 1
ATOM 652 C CA . MET A 1 88 ? 9.848 -8.651 -1.041 1.00 93.88 88 MET A CA 1
ATOM 653 C C . MET A 1 88 ? 9.361 -9.991 -1.595 1.00 93.88 88 MET A C 1
ATOM 655 O O . MET A 1 88 ? 10.170 -10.850 -1.940 1.00 93.88 88 MET A O 1
ATOM 659 N N . LYS A 1 89 ? 8.042 -10.161 -1.739 1.00 94.62 89 LYS A N 1
ATOM 660 C CA . LYS A 1 89 ? 7.435 -11.369 -2.320 1.00 94.62 89 LYS A CA 1
ATOM 661 C C . LYS A 1 89 ? 7.510 -11.400 -3.854 1.00 94.62 89 LYS A C 1
ATOM 663 O O . LYS A 1 89 ? 7.049 -12.361 -4.460 1.00 94.62 89 LYS A O 1
ATOM 668 N N . LYS A 1 90 ? 8.072 -10.364 -4.493 1.00 93.62 90 LYS A N 1
ATOM 669 C CA . LYS A 1 90 ? 8.154 -10.194 -5.957 1.00 93.62 90 LYS A CA 1
ATOM 670 C C . LYS A 1 90 ? 6.790 -10.262 -6.661 1.00 93.62 90 LYS A C 1
ATOM 672 O O . LYS A 1 90 ? 6.706 -10.628 -7.832 1.00 93.62 90 LYS A O 1
ATOM 677 N N . ILE A 1 91 ? 5.724 -9.860 -5.971 1.00 94.38 91 ILE A N 1
ATOM 678 C CA . ILE A 1 91 ? 4.361 -9.854 -6.505 1.00 94.38 91 ILE A CA 1
ATOM 679 C C . ILE A 1 91 ? 4.132 -8.533 -7.265 1.00 94.38 91 ILE A C 1
ATOM 681 O O . ILE A 1 91 ? 4.474 -7.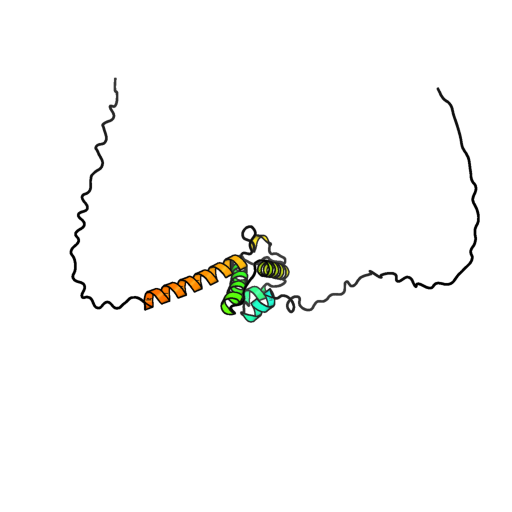452 -6.765 1.00 94.38 91 ILE A O 1
ATOM 685 N N . PRO A 1 92 ? 3.570 -8.563 -8.487 1.00 94.44 92 PRO A N 1
ATOM 686 C CA . PRO A 1 92 ? 3.213 -7.345 -9.200 1.00 94.44 92 PRO A CA 1
ATOM 687 C C . PRO A 1 92 ? 2.040 -6.638 -8.510 1.00 94.44 92 PRO A C 1
ATOM 689 O O . PRO A 1 92 ? 0.957 -7.201 -8.367 1.00 94.44 92 PRO A O 1
ATOM 692 N N . LEU A 1 93 ? 2.238 -5.376 -8.125 1.00 95.44 93 LEU A N 1
ATOM 693 C CA . LEU A 1 93 ? 1.167 -4.529 -7.603 1.00 95.44 93 LEU A CA 1
ATOM 694 C C . LEU A 1 93 ? 0.630 -3.630 -8.721 1.00 95.44 93 LEU A C 1
ATOM 696 O O . LEU A 1 93 ? 1.342 -2.756 -9.215 1.00 95.44 93 LEU A O 1
ATOM 700 N N . SER A 1 94 ? -0.624 -3.838 -9.127 1.00 94.81 94 SER A N 1
ATOM 701 C CA . SER A 1 94 ? -1.306 -2.981 -10.105 1.00 94.81 94 SER A CA 1
ATOM 702 C C . SER A 1 94 ? -1.930 -1.747 -9.443 1.00 94.81 94 SER A C 1
ATOM 704 O O . SER A 1 94 ? -2.198 -1.735 -8.239 1.00 94.81 94 SER A O 1
ATOM 706 N N . ILE A 1 95 ? -2.218 -0.709 -10.239 1.00 94.25 95 ILE A N 1
ATOM 707 C CA . ILE A 1 95 ? -2.902 0.503 -9.753 1.00 94.25 95 ILE A CA 1
ATOM 708 C C . ILE A 1 95 ? -4.267 0.137 -9.157 1.00 94.25 95 ILE A C 1
ATOM 710 O O . ILE A 1 95 ? -4.580 0.545 -8.041 1.00 94.25 95 ILE A O 1
ATOM 714 N N . SER A 1 96 ? -5.063 -0.678 -9.850 1.00 93.94 96 SER A N 1
ATOM 715 C CA . SER A 1 96 ? -6.387 -1.092 -9.371 1.00 93.94 96 SER A CA 1
ATOM 716 C C . SER A 1 96 ? -6.304 -1.858 -8.050 1.00 93.94 96 SER A C 1
ATOM 718 O O . SER A 1 96 ? -7.041 -1.546 -7.117 1.00 93.94 96 SER A O 1
ATOM 720 N N . LYS A 1 97 ? -5.352 -2.795 -7.916 1.00 94.50 97 LYS A N 1
ATOM 721 C CA . LYS A 1 97 ? -5.166 -3.540 -6.663 1.00 94.50 97 LYS A CA 1
ATOM 722 C C . LYS A 1 97 ? -4.718 -2.624 -5.524 1.00 94.50 97 LYS A C 1
ATOM 724 O O . LYS A 1 97 ? -5.215 -2.774 -4.415 1.00 94.50 97 LYS A O 1
ATOM 729 N N . SER A 1 98 ? -3.855 -1.642 -5.794 1.00 95.31 98 SER A N 1
ATOM 730 C CA . SER A 1 98 ? -3.453 -0.657 -4.781 1.00 95.31 98 SER A CA 1
ATOM 731 C C . SER A 1 98 ? -4.622 0.202 -4.285 1.00 95.31 98 SER A C 1
ATOM 733 O O . SER A 1 98 ? -4.752 0.402 -3.085 1.00 95.31 98 SER A O 1
ATOM 735 N N . ARG A 1 99 ? -5.529 0.629 -5.177 1.00 94.19 99 ARG A N 1
ATOM 736 C CA . ARG A 1 99 ? -6.739 1.374 -4.792 1.00 94.19 99 ARG A CA 1
ATOM 737 C C . ARG A 1 99 ? -7.684 0.522 -3.944 1.00 94.19 99 ARG A C 1
ATOM 739 O O . ARG A 1 99 ? -8.275 1.032 -2.999 1.00 94.19 99 ARG A O 1
ATOM 746 N N . ASN A 1 100 ? -7.812 -0.768 -4.255 1.00 94.31 100 ASN A N 1
ATOM 747 C CA . ASN A 1 100 ? -8.605 -1.684 -3.432 1.00 94.31 100 ASN A CA 1
ATOM 748 C C . ASN A 1 100 ? -7.996 -1.848 -2.037 1.00 94.31 100 ASN A C 1
ATOM 750 O O . ASN A 1 100 ? -8.721 -1.768 -1.056 1.00 94.31 100 ASN A O 1
ATOM 754 N N . LEU A 1 101 ? -6.671 -1.984 -1.940 1.00 95.06 101 LEU A N 1
ATOM 755 C CA . LEU A 1 101 ? -5.979 -2.043 -0.652 1.00 95.06 101 LEU A CA 1
ATOM 756 C C . LEU A 1 101 ? -6.111 -0.732 0.149 1.00 95.06 101 LEU A C 1
ATOM 758 O O . LEU A 1 101 ? -6.238 -0.786 1.367 1.00 95.06 101 LEU A O 1
ATOM 762 N N . ASP A 1 102 ? -6.139 0.435 -0.505 1.00 94.56 102 ASP A N 1
ATOM 763 C CA . ASP A 1 102 ? -6.426 1.710 0.174 1.00 94.56 102 ASP A CA 1
ATOM 764 C C . ASP A 1 102 ? -7.851 1.729 0.754 1.00 94.56 102 ASP A C 1
ATOM 766 O O . ASP A 1 102 ? -8.049 2.148 1.891 1.00 94.56 102 ASP A O 1
ATOM 770 N N . ARG A 1 103 ? -8.847 1.229 0.009 1.00 93.44 103 ARG A N 1
ATOM 771 C CA . ARG A 1 103 ? -10.233 1.096 0.499 1.00 93.44 103 ARG A CA 1
ATOM 772 C C . ARG A 1 103 ? -10.340 0.103 1.651 1.00 93.44 103 ARG A C 1
ATOM 774 O O . ARG A 1 103 ? -11.030 0.368 2.630 1.00 93.44 103 ARG A O 1
ATOM 781 N N . GLU A 1 104 ? -9.633 -1.018 1.553 1.00 94.25 104 GLU A N 1
ATOM 782 C CA . GLU A 1 104 ? -9.529 -1.996 2.632 1.00 94.25 104 GLU A CA 1
ATOM 783 C C . GLU A 1 104 ? -8.898 -1.370 3.883 1.00 94.25 104 GLU A C 1
ATOM 785 O O . GLU A 1 104 ? -9.414 -1.578 4.977 1.00 94.25 104 GLU A O 1
ATOM 790 N N . LEU A 1 105 ? -7.853 -0.547 3.749 1.00 93.62 105 LEU A N 1
ATOM 791 C CA . LEU A 1 105 ? -7.287 0.207 4.872 1.00 93.62 105 LEU A CA 1
ATOM 792 C C . LEU A 1 105 ? -8.303 1.181 5.473 1.00 93.62 105 LEU A C 1
ATOM 794 O O . LEU A 1 105 ? -8.474 1.187 6.687 1.00 93.62 105 LEU A O 1
ATOM 798 N N . LEU A 1 106 ? -9.017 1.954 4.654 1.00 93.25 106 LEU A N 1
ATOM 799 C CA . LEU A 1 106 ? -10.055 2.869 5.144 1.00 93.25 106 LEU A CA 1
ATOM 800 C C . LEU A 1 106 ? -11.165 2.128 5.904 1.00 93.25 106 LEU A C 1
ATOM 802 O O . LEU A 1 106 ? -11.623 2.605 6.936 1.00 93.25 106 LEU A O 1
ATOM 806 N N . SER A 1 107 ? -11.541 0.923 5.460 1.00 92.38 107 SER A N 1
ATOM 807 C CA . SER A 1 107 ? -12.526 0.095 6.174 1.00 92.38 107 SER A CA 1
ATOM 808 C C . SER A 1 107 ? -12.046 -0.379 7.553 1.00 92.38 107 SER A C 1
ATOM 810 O O . SER A 1 107 ? -12.855 -0.556 8.458 1.00 92.38 107 SER A O 1
ATOM 812 N N . LEU A 1 108 ? -10.731 -0.551 7.744 1.00 91.88 108 LEU A N 1
ATOM 813 C CA . LEU A 1 108 ? -10.144 -0.920 9.039 1.00 91.88 108 LEU A CA 1
ATOM 814 C C . LEU A 1 108 ? -10.056 0.275 9.999 1.00 91.88 108 LEU A C 1
ATOM 816 O O . LEU A 1 108 ? -9.946 0.085 11.215 1.00 91.88 108 LEU A O 1
ATOM 820 N N . PHE A 1 109 ? -10.072 1.492 9.452 1.00 91.81 109 PHE A N 1
ATOM 821 C CA . PHE A 1 109 ? -9.777 2.732 10.156 1.00 91.81 109 PHE A CA 1
ATOM 822 C C . PHE A 1 109 ? -10.792 3.819 9.781 1.00 91.81 109 PHE A C 1
ATOM 824 O O . PHE A 1 109 ? -10.477 4.721 9.001 1.00 91.81 109 PHE A O 1
ATOM 831 N N . PRO A 1 110 ? -12.011 3.756 10.345 1.00 86.94 110 PRO A N 1
ATOM 832 C CA . PRO A 1 110 ? -13.138 4.583 9.911 1.00 86.94 110 PRO A CA 1
ATOM 833 C C . PRO A 1 110 ? -12.927 6.090 10.118 1.00 86.94 110 PRO A C 1
ATOM 835 O O . PRO A 1 110 ? -13.577 6.890 9.454 1.00 86.94 110 PRO A O 1
ATOM 838 N N . GLY A 1 111 ? -12.020 6.494 11.013 1.00 87.50 111 GLY A N 1
ATOM 839 C CA . GLY A 1 111 ? -11.673 7.903 11.214 1.00 87.50 111 GLY A CA 1
ATOM 840 C C . GLY A 1 111 ? -10.756 8.490 10.136 1.00 87.50 111 GLY A C 1
ATOM 841 O O . GLY A 1 111 ? -10.546 9.702 10.112 1.00 87.50 111 GLY A O 1
ATOM 842 N N . ASP A 1 112 ? -10.164 7.662 9.271 1.00 92.06 112 ASP A N 1
ATOM 843 C CA . ASP A 1 112 ? -9.162 8.105 8.306 1.00 92.06 112 ASP A CA 1
ATOM 844 C C . ASP A 1 112 ? -9.781 8.561 6.969 1.00 92.06 112 ASP A C 1
ATOM 846 O O . ASP A 1 112 ? -10.844 8.111 6.555 1.00 92.06 112 ASP A O 1
ATOM 850 N N . GLN A 1 113 ? -9.106 9.484 6.280 1.00 91.94 113 GLN A N 1
ATOM 851 C CA . GLN A 1 113 ? -9.601 10.104 5.041 1.00 91.94 113 GLN A CA 1
ATOM 852 C C . GLN A 1 113 ? -8.910 9.532 3.801 1.00 91.94 113 GLN A C 1
ATOM 854 O O . GLN A 1 113 ? -7.703 9.287 3.809 1.00 91.94 113 GLN A O 1
ATOM 859 N N . GLU A 1 114 ? -9.639 9.396 2.689 1.00 91.25 114 GLU A N 1
ATOM 860 C CA . GLU A 1 114 ? -9.093 8.837 1.440 1.00 91.25 114 GLU A CA 1
ATOM 861 C C . GLU A 1 114 ? -7.934 9.679 0.871 1.00 91.25 114 GLU A C 1
ATOM 863 O O . GLU A 1 114 ? -6.959 9.141 0.335 1.00 91.25 114 GLU A O 1
ATOM 868 N N . SER A 1 115 ? -7.980 11.001 1.059 1.00 91.88 115 SER A N 1
ATOM 869 C CA . SER A 1 115 ? -6.914 11.934 0.667 1.00 91.88 115 SER A CA 1
ATOM 870 C C . SER A 1 115 ? -5.557 11.585 1.289 1.00 91.88 115 SER A C 1
ATOM 872 O O . SER A 1 115 ? -4.516 11.794 0.664 1.00 91.88 115 SER A O 1
ATOM 874 N N . ASN A 1 116 ? -5.544 10.970 2.476 1.00 92.62 116 ASN A N 1
ATOM 875 C CA . ASN A 1 116 ? -4.315 10.581 3.161 1.00 92.62 116 ASN A CA 1
ATOM 876 C C . ASN A 1 116 ? -3.569 9.424 2.475 1.00 92.62 116 ASN A C 1
ATOM 878 O O . ASN A 1 116 ? -2.368 9.239 2.722 1.00 92.62 116 ASN A O 1
ATOM 882 N N . TYR A 1 117 ? -4.261 8.667 1.618 1.00 93.00 117 TYR A N 1
ATOM 883 C CA . TYR A 1 117 ? -3.751 7.497 0.899 1.00 93.00 117 TYR A CA 1
ATOM 884 C C . TYR A 1 117 ? -3.535 7.763 -0.596 1.00 93.00 117 TYR A C 1
ATOM 886 O O . TYR A 1 117 ? -2.897 6.960 -1.276 1.00 93.00 117 TYR A O 1
ATOM 894 N N . LYS A 1 118 ? -3.968 8.918 -1.111 1.00 93.12 118 LYS A N 1
ATOM 895 C CA . LYS A 1 118 ? -3.808 9.311 -2.518 1.00 93.12 118 LYS A CA 1
ATOM 896 C C . LYS A 1 118 ? -2.669 10.313 -2.733 1.00 93.12 118 LYS A C 1
ATOM 898 O O . LYS A 1 118 ? -2.263 11.060 -1.841 1.00 93.12 118 LYS A O 1
ATOM 903 N N . VAL A 1 119 ? -2.122 10.298 -3.946 1.00 91.06 119 VAL A N 1
ATOM 904 C CA . VAL A 1 119 ? -1.282 11.350 -4.536 1.00 91.06 119 VAL A CA 1
ATOM 905 C C . VAL A 1 119 ? -1.854 11.612 -5.922 1.00 91.06 119 VAL A C 1
ATOM 907 O O . VAL A 1 119 ? -1.645 10.803 -6.831 1.00 91.06 119 VAL A O 1
ATOM 910 N N . SER A 1 120 ? -2.592 12.719 -6.066 1.00 87.25 120 SER A N 1
ATOM 911 C CA . SER A 1 120 ? -3.378 13.008 -7.274 1.00 87.25 120 SER A CA 1
ATOM 912 C C . SER A 1 120 ? -4.269 11.791 -7.609 1.00 87.25 120 SER A C 1
ATOM 914 O O . SER A 1 120 ? -4.997 11.322 -6.735 1.00 87.25 120 SER A O 1
ATOM 916 N N . ASP A 1 121 ? -4.152 11.213 -8.804 1.00 86.88 121 ASP A N 1
ATOM 917 C CA . ASP A 1 121 ? -4.991 10.095 -9.262 1.00 86.88 121 ASP A CA 1
ATOM 918 C C . ASP A 1 121 ? -4.462 8.705 -8.873 1.00 86.88 121 ASP A C 1
ATOM 920 O O . ASP A 1 121 ? -5.063 7.669 -9.197 1.00 86.88 121 ASP A O 1
ATOM 924 N N . ARG A 1 122 ? -3.303 8.640 -8.210 1.00 90.56 122 ARG A N 1
ATOM 925 C CA . ARG A 1 122 ? -2.604 7.387 -7.900 1.00 90.56 122 ARG A CA 1
ATOM 926 C C . ARG A 1 122 ? -2.605 7.113 -6.400 1.00 90.56 122 ARG A C 1
ATOM 928 O O . ARG A 1 122 ? -2.539 8.022 -5.578 1.00 90.56 122 ARG A O 1
ATOM 935 N N . SER A 1 123 ? -2.619 5.831 -6.043 1.00 93.88 123 SER A N 1
ATOM 936 C CA . SER A 1 123 ? -2.397 5.395 -4.662 1.00 93.88 123 SER A CA 1
ATOM 937 C C . SER A 1 123 ? -0.968 5.727 -4.220 1.00 93.88 123 SER A C 1
ATOM 939 O O . SER A 1 123 ? -0.005 5.453 -4.948 1.00 93.88 123 SER A O 1
ATOM 941 N N . ARG A 1 124 ? -0.803 6.255 -3.001 1.00 94.94 124 ARG A N 1
ATOM 942 C CA . ARG A 1 124 ? 0.511 6.446 -2.359 1.00 94.94 124 ARG A CA 1
ATOM 943 C C . ARG A 1 124 ? 1.284 5.141 -2.275 1.00 94.94 124 ARG A C 1
ATOM 945 O O . ARG A 1 124 ? 2.492 5.130 -2.510 1.00 94.94 124 ARG A O 1
ATOM 952 N N . MET A 1 125 ? 0.591 4.046 -1.985 1.00 95.06 125 MET A N 1
ATOM 953 C CA . MET A 1 125 ? 1.176 2.712 -1.908 1.00 95.06 125 MET A CA 1
ATOM 954 C C . MET A 1 125 ? 1.736 2.262 -3.259 1.00 95.06 125 MET A C 1
ATOM 956 O O . MET A 1 125 ? 2.855 1.757 -3.322 1.00 95.06 125 MET A O 1
ATOM 960 N N . TYR A 1 126 ? 1.019 2.525 -4.355 1.00 96.38 126 TYR A N 1
ATOM 961 C CA . TYR A 1 126 ? 1.507 2.221 -5.703 1.00 96.38 126 TYR A CA 1
ATOM 962 C C . TYR A 1 126 ? 2.755 3.028 -6.074 1.00 96.38 126 TYR A C 1
ATOM 964 O O . TYR A 1 126 ? 3.723 2.487 -6.616 1.00 96.38 126 TYR A O 1
ATOM 972 N N . VAL A 1 127 ? 2.763 4.325 -5.752 1.00 95.81 127 VAL A N 1
ATOM 973 C CA . VAL A 1 127 ? 3.939 5.182 -5.964 1.00 95.81 127 VAL A CA 1
ATOM 974 C C . VAL A 1 127 ? 5.137 4.651 -5.172 1.00 95.81 127 VAL A C 1
ATOM 976 O O . VAL A 1 127 ? 6.231 4.517 -5.724 1.00 95.81 127 VAL A O 1
ATOM 979 N N . ARG A 1 128 ? 4.936 4.279 -3.902 1.00 95.31 128 ARG A N 1
ATOM 980 C CA . ARG A 1 128 ? 5.980 3.678 -3.058 1.00 95.31 128 ARG A CA 1
ATOM 981 C C . ARG A 1 128 ? 6.521 2.371 -3.631 1.00 95.31 128 ARG A C 1
ATOM 983 O O . ARG A 1 128 ? 7.740 2.244 -3.745 1.00 95.31 128 ARG A O 1
ATOM 990 N N . TYR A 1 129 ? 5.645 1.457 -4.044 1.00 96.75 129 TYR A N 1
ATOM 991 C CA . TYR A 1 129 ? 6.018 0.188 -4.674 1.00 96.75 129 TYR A CA 1
ATOM 992 C C . TYR A 1 129 ? 6.920 0.400 -5.899 1.00 96.75 129 TYR A C 1
ATOM 994 O O . TYR A 1 129 ? 8.007 -0.176 -5.994 1.00 96.75 129 TYR A O 1
ATOM 1002 N N . ASN A 1 130 ? 6.524 1.290 -6.814 1.00 95.88 130 ASN A N 1
ATOM 1003 C CA . ASN A 1 130 ? 7.316 1.584 -8.009 1.00 95.88 130 ASN A CA 1
ATOM 1004 C C . ASN A 1 130 ? 8.668 2.223 -7.679 1.00 95.88 130 ASN A C 1
ATOM 1006 O O . ASN A 1 130 ? 9.675 1.874 -8.298 1.00 95.88 130 ASN A O 1
ATOM 1010 N N . ASN A 1 131 ? 8.708 3.129 -6.701 1.00 95.50 131 ASN A N 1
ATOM 1011 C CA . ASN A 1 131 ? 9.952 3.764 -6.273 1.00 95.50 131 ASN A CA 1
ATOM 1012 C C . ASN A 1 131 ? 10.923 2.743 -5.667 1.00 95.50 131 ASN A C 1
ATOM 1014 O O . ASN A 1 131 ? 12.095 2.734 -6.039 1.00 95.50 131 ASN A O 1
ATOM 1018 N N . ARG A 1 132 ? 10.441 1.833 -4.810 1.00 94.12 132 ARG A N 1
ATOM 1019 C CA . ARG A 1 132 ? 11.243 0.728 -4.255 1.00 94.12 132 ARG A CA 1
ATOM 1020 C C . ARG A 1 132 ? 11.795 -0.179 -5.351 1.00 94.12 132 ARG A C 1
ATOM 1022 O O . ARG A 1 132 ? 12.997 -0.425 -5.390 1.00 94.12 132 ARG A O 1
ATOM 1029 N N . LYS A 1 133 ? 10.947 -0.593 -6.295 1.00 93.19 133 LYS A N 1
ATOM 1030 C CA . LYS A 1 133 ? 11.349 -1.437 -7.430 1.00 93.19 133 LYS A CA 1
ATOM 1031 C C . LYS A 1 133 ? 12.392 -0.759 -8.325 1.00 93.19 133 LYS A C 1
ATOM 1033 O O . LYS A 1 133 ? 13.306 -1.412 -8.822 1.00 93.19 133 LYS A O 1
ATOM 1038 N N . ARG A 1 134 ? 12.273 0.555 -8.552 1.00 92.81 134 ARG A N 1
ATOM 1039 C CA . ARG A 1 134 ? 13.272 1.344 -9.299 1.00 92.81 134 ARG A CA 1
ATOM 1040 C C . ARG A 1 134 ? 14.591 1.449 -8.539 1.00 92.81 134 ARG A C 1
ATOM 1042 O O . ARG A 1 134 ? 15.641 1.284 -9.152 1.00 92.81 134 ARG A O 1
ATOM 1049 N N . LEU A 1 135 ? 14.537 1.678 -7.229 1.00 91.00 135 LEU A N 1
ATOM 1050 C CA . LEU A 1 135 ? 15.720 1.772 -6.377 1.00 91.00 135 LEU A CA 1
ATOM 1051 C C . LEU A 1 135 ? 16.502 0.452 -6.342 1.00 91.00 135 LEU A C 1
ATOM 1053 O O . LEU A 1 135 ? 17.717 0.457 -6.504 1.00 91.00 135 LEU A O 1
ATOM 1057 N N . GLU A 1 136 ? 15.813 -0.682 -6.217 1.00 88.94 136 GLU A N 1
ATOM 1058 C CA . GLU A 1 136 ? 16.437 -2.010 -6.251 1.00 88.94 136 GLU A CA 1
ATOM 1059 C C . GLU A 1 136 ? 17.148 -2.269 -7.589 1.00 88.94 136 GLU A C 1
ATOM 1061 O O . GLU A 1 136 ? 18.310 -2.678 -7.616 1.00 88.94 136 GLU A O 1
ATOM 1066 N N . LYS A 1 137 ? 16.495 -1.933 -8.711 1.00 88.88 137 LYS A N 1
ATOM 1067 C CA . LYS A 1 137 ? 17.108 -2.000 -10.048 1.00 88.88 137 LYS A CA 1
ATOM 1068 C C . LYS A 1 137 ? 18.327 -1.088 -10.174 1.00 88.88 137 LYS A C 1
ATOM 1070 O O . LYS A 1 137 ? 19.327 -1.486 -10.772 1.00 88.88 137 LYS A O 1
ATOM 1075 N N . HIS A 1 138 ? 18.248 0.124 -9.628 1.00 89.12 138 HIS A N 1
ATOM 1076 C CA . HIS A 1 138 ? 19.359 1.066 -9.623 1.00 89.12 138 HIS A CA 1
ATOM 1077 C C . HIS A 1 138 ? 20.551 0.500 -8.840 1.00 89.12 138 HIS A C 1
ATOM 1079 O O . HIS A 1 138 ? 21.651 0.431 -9.381 1.00 89.12 138 HIS A O 1
ATOM 1085 N N . HIS A 1 139 ? 20.328 -0.006 -7.625 1.00 87.56 139 HIS A N 1
ATOM 1086 C CA . HIS A 1 139 ? 21.375 -0.634 -6.814 1.00 87.56 139 HIS A CA 1
ATOM 1087 C C . HIS A 1 139 ? 21.993 -1.857 -7.501 1.00 87.56 139 HIS A C 1
ATOM 1089 O O . HIS A 1 139 ? 23.211 -2.022 -7.479 1.00 87.56 139 HIS A O 1
ATOM 1095 N N . ALA A 1 140 ? 21.187 -2.685 -8.169 1.00 85.69 140 ALA A N 1
ATOM 1096 C CA . ALA A 1 140 ? 21.689 -3.813 -8.950 1.00 85.69 140 ALA A CA 1
ATOM 1097 C C . ALA A 1 140 ? 22.557 -3.364 -10.142 1.00 85.69 140 ALA A C 1
ATOM 1099 O O . ALA A 1 140 ? 23.554 -4.007 -10.464 1.00 85.69 140 ALA A O 1
ATOM 1100 N N . ASN A 1 141 ? 22.210 -2.254 -10.800 1.00 86.94 141 ASN A N 1
ATOM 1101 C CA . ASN A 1 141 ? 23.019 -1.684 -11.879 1.00 86.94 141 ASN A CA 1
ATOM 1102 C C . ASN A 1 141 ? 24.346 -1.112 -11.355 1.00 86.94 141 ASN A C 1
ATOM 1104 O O . ASN A 1 141 ? 25.403 -1.439 -11.884 1.00 86.94 141 ASN A O 1
ATOM 1108 N N . VAL A 1 142 ? 24.301 -0.328 -10.274 1.00 85.94 142 VAL A N 1
ATOM 1109 C CA . VAL A 1 142 ? 25.503 0.232 -9.634 1.00 85.94 142 VAL A CA 1
ATOM 1110 C C . VAL A 1 142 ? 26.462 -0.878 -9.205 1.00 85.94 142 VAL A C 1
ATOM 1112 O O . VAL A 1 142 ? 27.644 -0.811 -9.526 1.00 85.94 142 VAL A O 1
ATOM 1115 N N . ARG A 1 143 ? 25.962 -1.946 -8.567 1.00 80.25 143 ARG A N 1
ATOM 1116 C CA . ARG A 1 143 ? 26.790 -3.103 -8.183 1.00 80.25 143 ARG A CA 1
ATOM 1117 C C . ARG A 1 143 ? 27.464 -3.768 -9.383 1.00 80.25 143 ARG A C 1
ATOM 1119 O O . ARG A 1 143 ? 28.648 -4.063 -9.309 1.00 80.25 143 ARG A O 1
ATOM 1126 N N . ARG A 1 144 ? 26.752 -3.956 -10.501 1.00 79.38 144 ARG A N 1
ATOM 1127 C CA . ARG A 1 144 ? 27.356 -4.502 -11.732 1.00 79.38 144 ARG A CA 1
ATOM 1128 C C . ARG A 1 144 ? 28.479 -3.614 -12.270 1.00 79.38 144 ARG A C 1
ATOM 1130 O O . ARG A 1 144 ? 29.501 -4.139 -12.691 1.00 79.38 144 ARG A O 1
ATOM 1137 N N . LYS A 1 145 ? 28.311 -2.290 -12.227 1.00 78.31 145 LYS A N 1
ATOM 1138 C CA . LYS A 1 145 ? 29.338 -1.335 -12.674 1.00 78.31 145 LYS A CA 1
ATOM 1139 C C . LYS A 1 145 ? 30.559 -1.288 -11.753 1.00 78.31 145 LYS A C 1
ATOM 1141 O O . LYS A 1 145 ? 31.662 -1.155 -12.256 1.00 78.31 145 LYS A O 1
ATOM 1146 N N . LEU A 1 146 ? 30.370 -1.422 -10.437 1.00 74.44 146 LEU A N 1
ATOM 1147 C CA . LEU A 1 146 ? 31.474 -1.474 -9.468 1.00 74.44 146 LEU A CA 1
ATOM 1148 C C . LEU A 1 146 ? 32.294 -2.766 -9.576 1.00 74.44 146 LEU A C 1
ATOM 1150 O O . LEU A 1 146 ? 33.495 -2.737 -9.364 1.00 74.44 146 LEU A O 1
ATOM 1154 N N . ILE A 1 147 ? 31.664 -3.893 -9.919 1.00 64.75 147 ILE A N 1
ATOM 1155 C CA . ILE A 1 147 ? 32.372 -5.165 -10.142 1.00 64.75 147 ILE A CA 1
ATOM 1156 C C . ILE A 1 147 ? 33.121 -5.148 -11.489 1.00 64.75 147 ILE A C 1
ATOM 1158 O O . ILE A 1 147 ? 34.171 -5.765 -11.617 1.00 64.75 147 ILE A O 1
ATOM 1162 N N . TRP A 1 148 ? 32.610 -4.411 -12.482 1.00 50.72 148 TRP A N 1
ATOM 1163 C CA . TRP A 1 148 ? 33.246 -4.192 -13.787 1.00 50.72 148 TRP A CA 1
ATOM 1164 C C . TRP A 1 148 ? 34.096 -2.910 -13.822 1.00 50.72 148 TRP A C 1
ATOM 1166 O O . TRP A 1 148 ? 34.140 -2.205 -14.828 1.00 50.72 148 TRP A O 1
ATOM 1176 N N . THR A 1 149 ? 34.778 -2.551 -12.738 1.00 53.41 149 THR A N 1
ATOM 1177 C CA . THR A 1 149 ? 35.965 -1.709 -12.912 1.00 53.41 149 THR A CA 1
ATOM 1178 C C . THR A 1 149 ? 37.086 -2.648 -13.336 1.00 53.41 149 THR A C 1
ATOM 1180 O O . THR A 1 149 ? 37.478 -3.481 -12.515 1.00 53.41 149 THR A O 1
ATOM 1183 N N . PRO A 1 150 ? 37.588 -2.595 -14.585 1.00 50.75 150 PRO A N 1
ATOM 1184 C CA . PRO A 1 150 ? 38.807 -3.314 -14.903 1.00 50.75 150 PRO A CA 1
ATOM 1185 C C . PRO A 1 150 ? 39.868 -2.830 -13.914 1.00 50.75 150 PRO A C 1
ATOM 1187 O O . PRO A 1 150 ? 40.110 -1.627 -13.801 1.00 50.75 150 PRO A O 1
ATOM 1190 N N . THR A 1 151 ? 40.449 -3.752 -13.147 1.00 53.34 151 THR A N 1
ATOM 1191 C CA . THR A 1 151 ? 41.681 -3.508 -12.396 1.00 53.34 151 THR A CA 1
ATOM 1192 C C . THR A 1 151 ? 42.781 -3.293 -13.428 1.00 53.34 151 THR A C 1
ATOM 1194 O O . THR A 1 151 ? 43.575 -4.180 -13.727 1.00 53.34 151 THR A O 1
ATOM 1197 N N . THR A 1 152 ? 42.781 -2.119 -14.048 1.00 47.56 152 THR A N 1
ATOM 1198 C CA . THR A 1 152 ? 43.909 -1.629 -14.813 1.00 47.56 152 THR A CA 1
ATOM 1199 C C . THR A 1 152 ? 44.966 -1.296 -13.773 1.00 47.56 152 THR A C 1
ATOM 1201 O O . THR A 1 152 ? 44.959 -0.223 -13.176 1.00 47.56 152 THR A O 1
ATOM 1204 N N . ASN A 1 153 ? 45.843 -2.266 -13.517 1.00 55.50 153 ASN A N 1
ATOM 1205 C CA . ASN A 1 153 ? 47.125 -2.067 -12.853 1.00 55.50 153 ASN A CA 1
ATOM 1206 C C . ASN A 1 153 ? 48.037 -1.228 -13.765 1.00 55.50 153 ASN A C 1
ATOM 1208 O O . ASN A 1 153 ? 49.108 -1.685 -14.154 1.00 55.50 153 ASN A O 1
ATOM 1212 N N . GLU A 1 154 ? 47.607 -0.030 -14.161 1.00 58.62 154 GLU A N 1
ATOM 1213 C CA . GLU A 1 154 ? 48.538 0.953 -14.695 1.00 58.62 154 GLU A CA 1
ATOM 1214 C C . GLU A 1 154 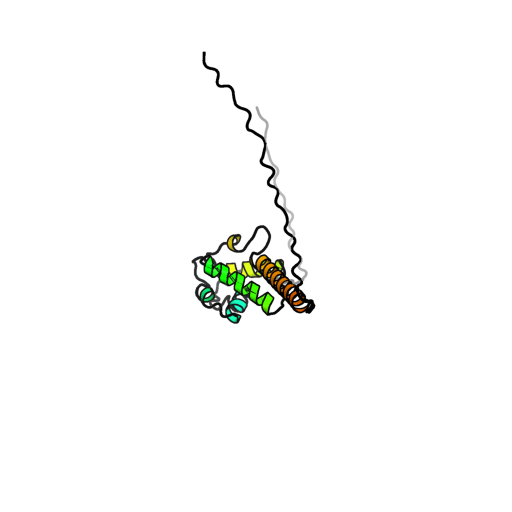? 49.061 1.789 -13.531 1.00 58.62 154 GLU A C 1
ATOM 1216 O O . GLU A 1 154 ? 48.266 2.323 -12.748 1.00 58.62 154 GLU A O 1
ATOM 1221 N N . PRO A 1 155 ? 50.390 1.900 -13.374 1.00 53.19 155 PRO A N 1
ATOM 1222 C CA . PRO A 1 155 ? 50.955 2.805 -12.397 1.00 53.19 155 PRO A CA 1
ATOM 1223 C C . PRO A 1 155 ? 50.496 4.219 -12.748 1.00 53.19 155 PRO A C 1
ATOM 1225 O O . PRO A 1 155 ? 50.757 4.717 -13.845 1.00 53.19 155 PRO A O 1
ATOM 1228 N N . PHE A 1 156 ? 49.806 4.861 -11.803 1.00 51.41 156 PHE A N 1
ATOM 1229 C CA . PHE A 1 156 ? 49.509 6.287 -11.844 1.00 51.41 156 PHE A CA 1
ATOM 1230 C C . PHE A 1 156 ? 50.824 7.050 -12.028 1.00 51.41 156 PHE A C 1
ATOM 1232 O O . PHE A 1 156 ? 51.536 7.337 -11.070 1.00 51.41 156 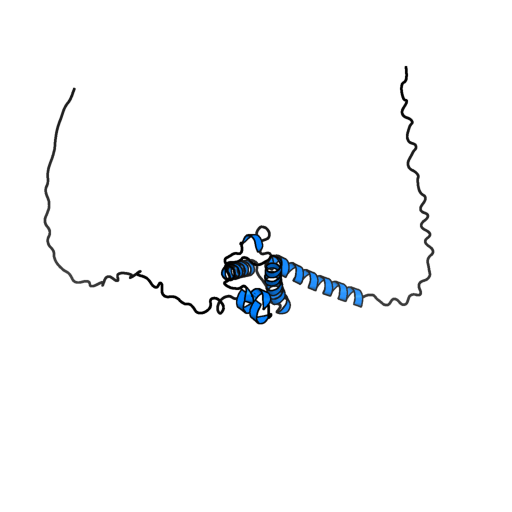PHE A O 1
ATOM 1239 N N . SER A 1 157 ? 51.147 7.384 -13.273 1.00 52.72 157 SER A N 1
ATOM 1240 C CA . SER A 1 157 ? 52.081 8.459 -13.567 1.00 52.72 157 SER A CA 1
ATOM 1241 C C . SER A 1 157 ? 51.316 9.756 -13.314 1.00 52.72 157 SER A C 1
ATOM 1243 O O . SER A 1 157 ? 50.318 9.999 -14.002 1.00 52.72 157 SER A O 1
ATOM 1245 N N . PRO A 1 158 ? 51.706 10.585 -12.331 1.00 52.50 158 PRO A N 1
ATOM 1246 C CA . PRO A 1 158 ? 51.043 11.856 -12.104 1.00 52.50 158 PRO A CA 1
ATOM 1247 C C . PRO A 1 158 ? 51.340 12.762 -13.301 1.00 52.50 158 PRO A C 1
ATOM 1249 O O . PRO A 1 158 ? 52.403 13.367 -13.396 1.00 52.50 158 PRO A O 1
ATOM 1252 N N . LYS A 1 159 ? 50.402 12.853 -14.248 1.00 51.31 159 LYS A N 1
ATOM 1253 C CA . LYS A 1 159 ? 50.408 13.940 -15.225 1.00 51.31 159 LYS A CA 1
ATOM 1254 C C . LYS A 1 159 ? 49.986 15.196 -14.478 1.00 51.31 159 LYS A C 1
ATOM 1256 O O . LYS A 1 159 ? 48.808 15.402 -14.195 1.00 51.31 159 LYS A O 1
ATOM 1261 N N . THR A 1 160 ? 50.973 16.009 -14.133 1.00 54.09 160 THR A N 1
ATOM 1262 C CA . THR A 1 160 ? 50.828 17.411 -13.758 1.00 54.09 160 THR A CA 1
ATOM 1263 C C . THR A 1 160 ? 50.058 18.149 -14.855 1.00 54.09 160 THR A C 1
ATOM 1265 O O . THR A 1 160 ? 50.625 18.650 -15.818 1.00 54.09 160 THR A O 1
ATOM 1268 N N . SER A 1 161 ? 48.735 18.207 -14.725 1.00 49.19 161 SER A N 1
ATOM 1269 C CA . SER A 1 161 ? 47.907 19.187 -15.420 1.00 49.19 161 SER A CA 1
ATOM 1270 C C . SER A 1 161 ? 47.616 20.299 -14.423 1.00 49.19 161 SER A C 1
ATOM 1272 O O . SER A 1 161 ? 46.642 20.269 -13.675 1.00 49.19 161 SER A O 1
ATOM 1274 N N . VAL A 1 162 ? 48.533 21.263 -14.367 1.00 48.56 162 VAL A N 1
ATOM 1275 C CA . VAL A 1 162 ? 48.258 22.568 -13.774 1.00 48.56 162 VAL A CA 1
ATOM 1276 C C . VAL A 1 162 ? 47.311 23.262 -14.746 1.00 48.56 162 VAL A C 1
ATOM 1278 O O . VAL A 1 162 ? 47.737 23.852 -15.735 1.00 48.56 162 VAL A O 1
ATOM 1281 N N . ALA A 1 163 ? 46.007 23.135 -14.513 1.00 49.34 163 ALA A N 1
ATOM 1282 C CA . ALA A 1 163 ? 45.052 24.053 -15.104 1.00 49.34 163 ALA A CA 1
ATOM 1283 C C . ALA A 1 163 ? 45.345 25.429 -14.490 1.00 49.34 163 ALA A C 1
ATOM 1285 O O . ALA A 1 163 ? 45.091 25.661 -13.310 1.00 49.34 163 ALA A O 1
ATOM 1286 N N . SER A 1 164 ? 45.967 26.305 -15.275 1.00 48.28 164 SER A N 1
ATOM 1287 C CA . SER A 1 164 ? 46.155 27.715 -14.956 1.00 48.28 164 SER A CA 1
ATOM 1288 C C . SER A 1 164 ? 44.784 28.387 -14.990 1.00 48.28 164 SER A C 1
ATOM 1290 O O . SER A 1 164 ? 44.216 28.600 -16.059 1.00 48.28 164 SER A O 1
ATOM 1292 N N . TRP A 1 165 ? 44.213 28.670 -13.820 1.00 44.78 165 TRP A N 1
ATOM 1293 C CA . TRP A 1 165 ? 43.033 29.522 -13.711 1.00 44.78 165 TRP A CA 1
ATOM 1294 C C . TRP A 1 165 ? 43.516 30.963 -13.830 1.00 44.78 165 TRP A C 1
ATOM 1296 O O . TRP A 1 165 ? 43.830 31.613 -12.837 1.00 44.78 165 TRP A O 1
ATOM 1306 N N . SER A 1 166 ? 43.631 31.460 -15.058 1.00 49.84 166 SER A N 1
ATOM 1307 C CA . SER A 1 166 ? 43.762 32.895 -15.284 1.00 49.84 166 SER A CA 1
ATOM 1308 C C . SER A 1 166 ? 42.407 33.530 -14.973 1.00 49.84 166 SER A C 1
ATOM 1310 O O . SER A 1 166 ? 41.470 33.440 -15.761 1.00 49.84 166 SER A O 1
ATOM 1312 N N . GLN A 1 167 ? 42.290 34.107 -13.778 1.00 50.69 167 GLN A N 1
ATOM 1313 C CA . GLN A 1 1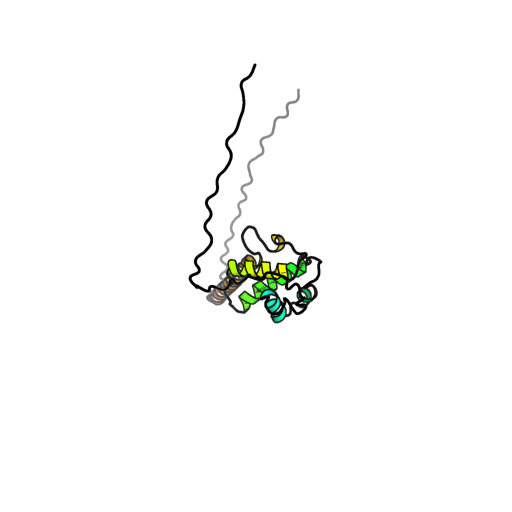67 ? 41.199 35.001 -13.411 1.00 50.69 167 GLN A CA 1
ATOM 1314 C C . GLN A 1 167 ? 41.203 36.187 -14.380 1.00 50.69 167 GLN A C 1
ATOM 1316 O O . GLN A 1 167 ? 42.083 37.041 -14.319 1.00 50.69 167 GLN A O 1
ATOM 1321 N N . THR A 1 168 ? 40.228 36.251 -15.282 1.00 53.12 168 THR A N 1
ATOM 1322 C CA . THR A 1 168 ? 39.882 37.508 -15.947 1.00 53.12 168 THR A CA 1
ATOM 1323 C C . THR A 1 168 ? 38.982 38.269 -14.981 1.00 53.12 168 THR A C 1
ATOM 1325 O O . THR A 1 168 ? 37.844 37.867 -14.739 1.00 53.12 168 THR A O 1
ATOM 1328 N N . LEU A 1 169 ? 39.530 39.309 -14.351 1.00 53.19 169 LEU A N 1
ATOM 1329 C CA . LEU A 1 169 ? 38.766 40.250 -13.535 1.00 53.19 169 LEU A CA 1
ATOM 1330 C C . LEU A 1 169 ? 37.677 40.901 -14.408 1.00 53.19 169 LEU A C 1
ATOM 1332 O O . LEU A 1 169 ? 37.980 41.291 -15.539 1.00 53.19 169 LEU A O 1
ATOM 1336 N N . PRO A 1 170 ? 36.425 41.016 -13.937 1.00 51.38 170 PRO A N 1
ATOM 1337 C CA . PRO A 1 170 ? 35.429 41.809 -14.633 1.00 51.38 170 PRO A CA 1
ATOM 1338 C C . PRO A 1 170 ? 35.782 43.300 -14.553 1.00 51.38 170 PRO A C 1
ATOM 1340 O O . PRO A 1 170 ? 36.110 43.824 -13.492 1.00 51.38 170 PRO A O 1
ATOM 1343 N N . VAL A 1 171 ? 35.721 43.891 -15.744 1.00 56.53 171 VAL A N 1
ATOM 1344 C CA . VAL A 1 171 ? 35.659 45.298 -16.157 1.00 56.53 171 VAL A CA 1
ATOM 1345 C C . VAL A 1 171 ? 35.244 46.283 -15.056 1.00 56.53 171 VAL A C 1
ATOM 1347 O O . VAL A 1 171 ? 34.289 46.047 -14.318 1.00 56.53 171 VAL A O 1
ATOM 1350 N N . GLU A 1 172 ? 35.994 47.386 -15.014 1.00 53.66 172 GLU A N 1
ATOM 1351 C CA . GLU A 1 172 ? 35.789 48.606 -14.233 1.00 53.66 172 GLU A CA 1
ATOM 1352 C C . GLU A 1 172 ? 34.314 49.035 -14.177 1.00 53.66 172 GLU A C 1
ATOM 1354 O O . GLU A 1 172 ? 33.600 49.030 -15.179 1.00 53.66 172 GLU A O 1
ATOM 1359 N N . PHE A 1 173 ? 33.857 49.407 -12.981 1.00 50.84 173 PHE A N 1
ATOM 1360 C CA . PHE A 1 173 ? 32.625 50.166 -12.818 1.00 50.84 173 PHE A CA 1
ATOM 1361 C C . PHE A 1 173 ? 32.908 51.602 -13.262 1.00 50.84 173 PHE A C 1
ATOM 1363 O O . PHE A 1 173 ? 33.728 52.271 -12.640 1.00 50.84 173 PHE A O 1
ATOM 1370 N N . ASP A 1 174 ? 32.235 52.051 -14.321 1.00 55.59 174 ASP A N 1
ATOM 1371 C CA . ASP A 1 174 ? 32.182 53.463 -14.693 1.00 55.59 174 ASP A CA 1
ATOM 1372 C C . ASP A 1 174 ? 31.609 54.285 -13.527 1.00 55.59 174 ASP A C 1
ATOM 1374 O O . ASP A 1 174 ? 30.536 53.981 -12.990 1.00 55.59 174 ASP A O 1
ATOM 1378 N N . ASP A 1 175 ? 32.344 55.330 -13.150 1.00 60.84 175 ASP A N 1
ATOM 1379 C CA . ASP A 1 175 ? 31.941 56.334 -12.175 1.00 60.84 175 ASP A CA 1
ATOM 1380 C C . ASP A 1 175 ? 30.633 57.018 -12.607 1.00 60.84 175 ASP A C 1
ATOM 1382 O O . ASP A 1 175 ? 30.503 57.565 -13.705 1.00 60.84 175 ASP A O 1
ATOM 1386 N N . VAL A 1 176 ? 29.652 57.010 -11.707 1.00 63.59 176 VAL A N 1
ATOM 1387 C CA . VAL A 1 176 ? 28.418 57.793 -11.822 1.00 63.59 176 VAL A CA 1
ATOM 1388 C C . VAL A 1 176 ? 28.747 59.248 -11.459 1.00 63.59 176 VAL A C 1
ATOM 1390 O O . VAL A 1 176 ? 29.213 59.480 -10.343 1.00 63.59 176 VAL A O 1
ATOM 1393 N N . PRO A 1 177 ? 28.505 60.248 -12.326 1.00 64.94 177 PRO A N 1
ATOM 1394 C CA . PRO A 1 177 ? 28.660 61.641 -11.929 1.00 64.94 177 PRO A CA 1
ATOM 1395 C C . PRO A 1 177 ? 27.493 62.063 -11.026 1.00 64.94 177 PRO A C 1
ATOM 1397 O O . PRO A 1 177 ? 26.349 62.166 -11.472 1.00 64.94 177 PRO A O 1
ATOM 1400 N N . ASP A 1 178 ? 27.802 62.327 -9.756 1.00 60.62 178 ASP A N 1
ATOM 1401 C CA . ASP A 1 178 ? 26.926 63.057 -8.839 1.00 60.62 178 ASP A CA 1
ATOM 1402 C C . ASP A 1 178 ? 26.920 64.542 -9.238 1.00 60.62 178 ASP A C 1
ATOM 1404 O O . ASP A 1 178 ? 27.927 65.246 -9.138 1.00 60.62 178 ASP A O 1
ATOM 1408 N N . ASN A 1 179 ? 25.769 65.016 -9.715 1.00 56.78 179 ASN A N 1
ATOM 1409 C CA . ASN A 1 179 ? 25.487 66.438 -9.874 1.00 56.78 179 ASN A CA 1
ATOM 1410 C C . ASN A 1 179 ? 25.351 67.085 -8.488 1.00 56.78 179 ASN A C 1
ATOM 1412 O O . ASN A 1 179 ? 24.444 66.734 -7.734 1.00 56.78 179 ASN A O 1
ATOM 1416 N N . MET A 1 180 ? 26.173 68.094 -8.201 1.00 52.22 180 MET A N 1
ATOM 1417 C CA . MET A 1 180 ? 25.835 69.140 -7.235 1.00 52.22 180 MET A CA 1
ATOM 1418 C C . MET A 1 180 ? 26.045 70.512 -7.882 1.00 52.22 180 MET A C 1
ATOM 1420 O O . MET A 1 180 ? 27.179 70.912 -8.150 1.00 52.22 180 MET A O 1
ATOM 1424 N N . GLU A 1 181 ? 24.924 71.188 -8.142 1.00 46.75 181 GLU A N 1
ATOM 1425 C CA . GLU A 1 181 ? 24.800 72.646 -8.006 1.00 46.75 181 GLU A CA 1
ATOM 1426 C C . GLU A 1 181 ? 24.643 73.008 -6.523 1.00 46.75 181 GLU A C 1
ATOM 1428 O O . GLU A 1 181 ? 23.995 72.219 -5.791 1.00 46.75 181 GLU A O 1
#

Organism: Drosophila pseudoobscura pseudoobscura (NCBI:txid46245)

Foldseek 3Di:
DDDDDDDDDDDDDDDDDDDDDDDDDDDDPDPDDDPDDPPDDPQPPQPLNVLCVVLVVVVLVVCFPPQAADDLVSVVVSLLSVLVSCVVVVHDDDQVNLLSNLVSSCNRHVNYDSVSQDDVPGGPSVVNNVVVVVVVVVVVVVVVVVVPPPPPPDPPPPPPPPPPPPDPDDDDDPDDDDDDD

pLDDT: mean 73.78, std 21.33, range [31.86, 96.75]